Protein AF-A0AAE0ZCR2-F1 (afdb_monomer_lite)

Foldseek 3Di:
DDDDDPPCPDDDQQAQFDKDKPAFDPPQGLNLQRPPDQPQQQDPPNPRRSHHDHDPPDPMDMDGDGPDDDDDPDDDDHFHPDPDDDAPDQFKDKDFDDDPNHTDDIDMDTDDPVSND

InterPro domains:
  IPR008979 Galactose-binding-like domain superfamily [SSF49785] (6-84)

Organism: NCBI:txid231223

Secondary structure (DSSP, 8-state):
------------SSTT-EEEES---TT--GGGGGSS--SS---SSTTS--S--PPTT----EEEE-SS--------------SS---S-SSEEEEEEEETTEEEEEEEEEPPTTT--

Radius of gyration: 16.0 Å; chains: 1; bounding box: 35×39×50 Å

Structure (mmCIF, N/CA/C/O backbone):
data_AF-A0AAE0ZCR2-F1
#
_entry.id   AF-A0AAE0ZCR2-F1
#
loop_
_atom_site.group_PDB
_atom_site.id
_atom_site.type_symbol
_atom_site.label_atom_id
_atom_site.label_alt_id
_atom_site.label_comp_id
_atom_site.label_asym_id
_atom_site.label_entity_id
_atom_site.label_seq_id
_atom_site.pdbx_PDB_ins_code
_atom_site.Cartn_x
_atom_site.Cartn_y
_atom_site.Cartn_z
_atom_site.occupancy
_atom_site.B_iso_or_equiv
_atom_site.auth_seq_id
_atom_site.auth_comp_id
_atom_site.auth_asym_id
_atom_site.auth_atom_id
_atom_site.pdbx_PDB_model_num
ATOM 1 N N . MET A 1 1 ? -7.653 -30.738 29.089 1.00 36.81 1 MET A N 1
ATOM 2 C CA . MET A 1 1 ? -7.440 -29.386 28.534 1.00 36.81 1 MET A CA 1
ATOM 3 C C . MET A 1 1 ? -7.408 -29.513 27.020 1.00 36.81 1 MET A C 1
ATOM 5 O O . MET A 1 1 ? -6.462 -30.124 26.538 1.00 36.81 1 MET A O 1
ATOM 9 N N . PRO A 1 2 ? -8.428 -29.082 26.262 1.00 42.38 2 PRO A N 1
ATOM 10 C CA . PRO A 1 2 ? -8.331 -29.121 24.813 1.00 42.38 2 PRO A CA 1
ATOM 11 C C . PRO A 1 2 ? -7.510 -27.919 24.340 1.00 42.38 2 PRO A C 1
ATOM 13 O O . PRO A 1 2 ? -7.816 -26.770 24.649 1.00 42.38 2 PRO A O 1
ATOM 16 N N . THR A 1 3 ? -6.435 -28.212 23.621 1.00 46.06 3 THR A N 1
ATOM 17 C CA . THR A 1 3 ? -5.612 -27.256 22.888 1.00 46.06 3 THR A CA 1
ATOM 18 C C . THR A 1 3 ? -6.477 -26.631 21.794 1.00 46.06 3 THR A C 1
ATOM 20 O O . THR A 1 3 ? -6.848 -27.315 20.840 1.00 46.06 3 THR A O 1
ATOM 23 N N . SER A 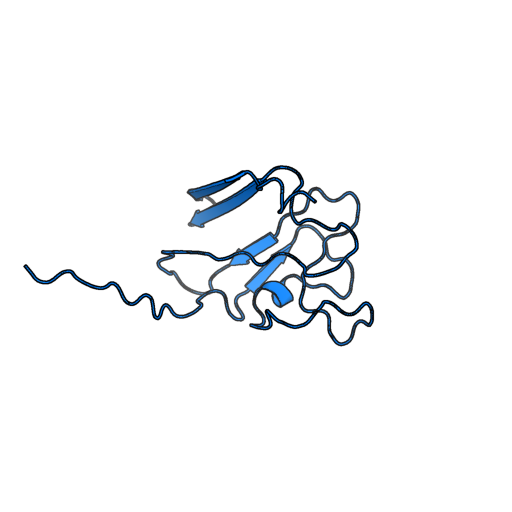1 4 ? -6.851 -25.357 21.932 1.00 46.94 4 SER A N 1
ATOM 24 C CA . SER A 1 4 ? -7.550 -24.633 20.865 1.00 46.94 4 SER A CA 1
ATOM 25 C C . SER A 1 4 ? -6.620 -24.476 19.666 1.00 46.94 4 SER A C 1
ATOM 27 O O . SER A 1 4 ? -5.704 -23.656 19.673 1.00 46.94 4 SER A O 1
ATOM 29 N N . TYR A 1 5 ? -6.864 -25.267 18.625 1.00 45.12 5 TYR A N 1
ATOM 30 C CA . TYR A 1 5 ? -6.314 -25.037 17.297 1.00 45.12 5 TYR A CA 1
ATOM 31 C C . TYR A 1 5 ? -7.006 -23.803 16.704 1.00 45.12 5 TYR A C 1
ATOM 33 O O . TYR A 1 5 ? -8.156 -23.871 16.273 1.00 45.12 5 TYR A O 1
ATOM 41 N N . TYR A 1 6 ? -6.321 -22.658 16.707 1.00 46.97 6 TYR A N 1
ATOM 42 C CA . TYR A 1 6 ? -6.761 -21.468 15.980 1.00 46.97 6 TYR A CA 1
ATOM 43 C C . TYR A 1 6 ? -6.627 -21.727 14.474 1.00 46.97 6 TYR A C 1
ATOM 45 O O . TYR A 1 6 ? -5.569 -21.528 13.878 1.00 46.97 6 TYR A O 1
ATOM 53 N N . PHE A 1 7 ? -7.705 -22.189 13.844 1.00 43.06 7 PHE A N 1
ATOM 54 C CA . PHE A 1 7 ? -7.800 -22.233 12.389 1.00 43.06 7 PHE A CA 1
ATOM 55 C C 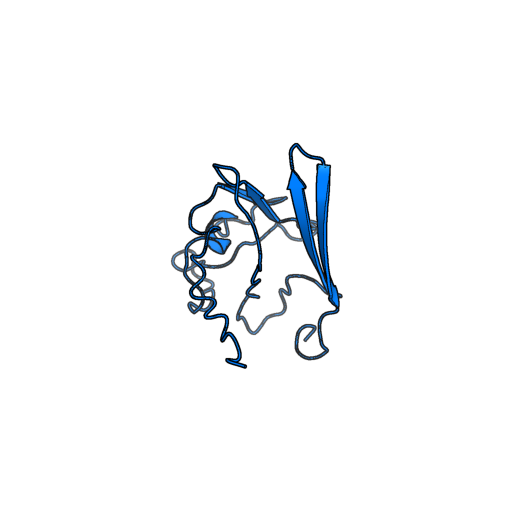. PHE A 1 7 ? -8.005 -20.806 11.862 1.00 43.06 7 PHE A C 1
ATOM 57 O O . PHE A 1 7 ? -9.130 -20.319 11.775 1.00 43.06 7 PHE A O 1
ATOM 64 N N . PHE A 1 8 ? -6.915 -20.127 11.496 1.00 53.16 8 PHE A N 1
ATOM 65 C CA . PHE A 1 8 ? -6.959 -18.868 10.746 1.00 53.16 8 PHE A CA 1
ATOM 66 C C . PHE A 1 8 ? -7.404 -19.136 9.299 1.00 53.16 8 PHE A C 1
ATOM 68 O O . PHE A 1 8 ? -6.621 -19.046 8.358 1.00 53.16 8 PHE A O 1
ATOM 75 N N . THR A 1 9 ? -8.688 -19.422 9.094 1.00 56.88 9 THR A N 1
ATOM 76 C CA . THR A 1 9 ? -9.343 -19.337 7.772 1.00 56.88 9 THR A CA 1
ATOM 77 C C . THR A 1 9 ? -9.657 -17.877 7.413 1.00 56.88 9 THR A C 1
ATOM 79 O O . THR A 1 9 ? -10.679 -17.566 6.807 1.00 56.88 9 THR A O 1
ATOM 82 N N . GLY A 1 10 ? -8.790 -16.954 7.845 1.00 64.06 10 GLY A N 1
ATOM 83 C CA . GLY A 1 10 ? -9.022 -15.517 7.793 1.00 64.06 10 GLY A CA 1
ATOM 84 C C . GLY A 1 10 ? -9.306 -15.048 6.370 1.00 64.06 10 GLY A C 1
ATOM 85 O O . GLY A 1 10 ? -8.534 -15.305 5.447 1.00 64.06 10 GLY A O 1
ATOM 86 N N . ARG A 1 11 ? -10.426 -14.343 6.199 1.00 83.00 11 ARG A N 1
ATOM 87 C CA . ARG A 1 11 ? -10.776 -13.661 4.952 1.00 83.00 11 ARG A CA 1
ATOM 88 C C . ARG A 1 11 ? -9.723 -12.594 4.650 1.00 83.00 11 ARG A C 1
ATOM 90 O O . ARG A 1 11 ? -9.408 -11.786 5.519 1.00 83.00 11 ARG A O 1
ATOM 97 N N . ASN A 1 12 ? -9.230 -12.536 3.412 1.00 88.12 12 ASN A N 1
ATOM 98 C CA . ASN A 1 12 ? -8.398 -11.417 2.972 1.00 88.12 12 ASN A CA 1
ATOM 99 C C . ASN A 1 12 ? -9.252 -10.139 2.888 1.00 88.12 12 ASN A C 1
ATOM 101 O O . ASN A 1 12 ? -10.045 -9.975 1.960 1.00 88.12 12 ASN A O 1
ATOM 105 N N . LEU A 1 13 ? -9.097 -9.250 3.871 1.00 90.44 13 LEU A N 1
ATOM 106 C CA . LEU A 1 13 ? -9.818 -7.977 3.953 1.00 90.44 13 LEU A CA 1
ATOM 107 C C . LEU A 1 13 ? -9.275 -6.915 2.989 1.00 90.44 13 LEU A C 1
ATOM 109 O O . LEU A 1 13 ? -9.987 -5.962 2.677 1.00 90.44 13 LEU A O 1
ATOM 113 N N . ALA A 1 14 ? -8.038 -7.079 2.514 1.00 91.00 14 ALA A N 1
ATOM 114 C CA . ALA A 1 14 ? -7.380 -6.130 1.624 1.00 91.00 14 ALA A CA 1
ATOM 115 C C . ALA A 1 14 ? -7.920 -6.199 0.188 1.00 91.00 14 ALA A C 1
ATOM 117 O O . ALA A 1 14 ? -7.823 -5.224 -0.551 1.00 91.00 14 ALA A O 1
ATOM 118 N N . LEU A 1 15 ? -8.499 -7.340 -0.205 1.00 91.88 15 LEU A N 1
ATOM 119 C CA . LEU A 1 15 ? -8.928 -7.619 -1.573 1.00 91.88 15 LEU A CA 1
ATOM 120 C C . LEU A 1 15 ? -9.863 -6.520 -2.108 1.00 91.88 15 LEU A C 1
ATOM 122 O O . LEU A 1 15 ? -10.933 -6.285 -1.545 1.00 91.88 15 LEU A O 1
ATOM 126 N N . LYS A 1 16 ? -9.471 -5.896 -3.228 1.00 92.00 16 LYS A N 1
ATOM 127 C CA . LYS A 1 16 ? -10.204 -4.819 -3.923 1.00 92.00 16 LYS A CA 1
ATOM 128 C C . LYS A 1 16 ? -10.469 -3.555 -3.090 1.00 92.00 16 LYS A C 1
ATOM 130 O O . LYS A 1 16 ? -11.337 -2.764 -3.456 1.00 92.00 16 LYS A O 1
ATOM 135 N N . GLN A 1 17 ? -9.749 -3.352 -1.988 1.00 94.19 17 GLN A N 1
ATOM 136 C CA . GLN A 1 17 ? -9.809 -2.091 -1.247 1.00 94.19 17 GLN A CA 1
ATOM 137 C C . GLN A 1 17 ? -9.174 -0.949 -2.043 1.00 94.19 17 GLN A C 1
ATOM 139 O O . GLN A 1 17 ? -8.484 -1.164 -3.042 1.00 94.19 17 GLN A O 1
ATOM 144 N N . HIS A 1 18 ? -9.411 0.280 -1.589 1.00 95.81 18 HIS A N 1
ATOM 145 C CA . HIS A 1 18 ? -8.789 1.447 -2.192 1.00 95.81 18 HIS A CA 1
ATOM 146 C C . HIS A 1 18 ? -7.306 1.513 -1.822 1.00 95.81 18 HIS A C 1
ATOM 148 O O . HIS A 1 18 ? -6.939 1.386 -0.652 1.00 95.81 18 HIS A O 1
ATOM 154 N N . THR A 1 19 ? -6.459 1.738 -2.821 1.00 96.44 19 THR A N 1
ATOM 155 C CA . THR A 1 19 ? -5.004 1.738 -2.673 1.00 96.44 19 THR A CA 1
ATOM 156 C C . THR A 1 19 ? -4.395 2.980 -3.292 1.00 96.44 19 THR A C 1
ATOM 158 O O . THR A 1 19 ? -4.849 3.468 -4.328 1.00 96.44 19 THR A O 1
ATOM 161 N N . ASN A 1 20 ? -3.301 3.451 -2.710 1.00 95.88 20 ASN A N 1
ATOM 162 C CA . ASN A 1 20 ? -2.505 4.539 -3.250 1.00 95.88 20 ASN A CA 1
ATOM 163 C C . ASN A 1 20 ? -1.013 4.230 -3.099 1.00 95.88 20 ASN A C 1
ATOM 165 O O . ASN A 1 20 ? -0.620 3.406 -2.274 1.00 95.88 20 ASN A O 1
ATOM 169 N N . GLN A 1 21 ? -0.188 4.879 -3.905 1.00 94.69 21 GLN A N 1
ATOM 170 C CA . GLN A 1 21 ? 1.264 4.781 -3.818 1.00 94.69 21 GLN A CA 1
ATOM 171 C C . GLN A 1 21 ? 1.898 6.132 -4.141 1.00 94.69 21 GLN A C 1
ATOM 173 O O . GLN A 1 21 ? 1.275 6.973 -4.787 1.00 94.69 21 GLN A O 1
ATOM 178 N N . SER A 1 22 ? 3.135 6.337 -3.699 1.00 94.50 22 SER A N 1
ATOM 179 C CA . SER A 1 22 ? 3.859 7.610 -3.832 1.00 94.50 22 SER A CA 1
ATOM 180 C C . SER A 1 22 ? 3.926 8.141 -5.266 1.00 94.50 22 SER A C 1
ATOM 182 O O . SER A 1 22 ? 3.759 9.337 -5.505 1.00 94.50 22 SER A O 1
ATOM 184 N N . SER A 1 23 ? 4.132 7.250 -6.232 1.00 94.12 23 SER A N 1
ATOM 185 C CA . SER A 1 23 ? 4.095 7.538 -7.663 1.00 94.12 23 SER A CA 1
ATOM 186 C C . SER A 1 23 ? 3.771 6.272 -8.445 1.00 94.12 23 SER A C 1
ATOM 188 O O . SER A 1 23 ? 4.035 5.174 -7.970 1.00 94.12 23 SER A O 1
ATOM 190 N N . THR A 1 24 ? 3.240 6.395 -9.661 1.00 92.12 24 THR A N 1
ATOM 191 C CA . THR A 1 24 ? 2.966 5.239 -10.532 1.00 92.12 24 THR A CA 1
ATOM 192 C C . THR A 1 24 ? 3.936 5.203 -11.704 1.00 92.12 24 THR A C 1
ATOM 194 O O . THR A 1 24 ? 4.063 6.185 -12.443 1.00 92.12 24 THR A O 1
ATOM 197 N N . PHE A 1 25 ? 4.622 4.072 -11.877 1.00 89.00 25 PHE A N 1
ATOM 198 C CA . PHE A 1 25 ? 5.265 3.710 -13.135 1.00 89.00 25 PHE A CA 1
ATOM 199 C C . PHE A 1 25 ? 4.272 2.864 -13.935 1.00 89.00 25 PHE A C 1
ATOM 201 O O . PHE A 1 25 ? 3.967 1.740 -13.554 1.00 89.00 25 PHE A O 1
ATOM 208 N N . GLU A 1 26 ? 3.703 3.427 -14.996 1.00 87.06 26 GLU A N 1
ATOM 209 C CA . GLU A 1 26 ? 2.642 2.774 -15.770 1.00 87.06 26 GLU A CA 1
ATOM 210 C C . GLU A 1 26 ? 3.143 1.501 -16.477 1.00 87.06 26 GLU A C 1
ATOM 212 O O . GLU A 1 26 ? 4.240 1.534 -17.044 1.00 87.06 26 GLU A O 1
ATOM 217 N N . PRO A 1 27 ? 2.367 0.394 -16.496 1.00 85.31 27 PRO A N 1
ATOM 218 C CA . PRO A 1 27 ? 0.994 0.230 -15.980 1.00 85.31 27 PRO A CA 1
ATOM 219 C C . PRO A 1 27 ? 0.878 -0.393 -14.567 1.00 85.31 27 PRO A C 1
ATOM 221 O O . PRO A 1 27 ? -0.131 -1.012 -14.236 1.00 85.31 27 PRO A O 1
ATOM 224 N N . TRP A 1 28 ? 1.905 -0.311 -13.717 1.00 87.31 28 TRP A N 1
ATOM 225 C CA . TRP A 1 28 ? 1.953 -1.016 -12.425 1.00 87.31 28 TRP A CA 1
ATOM 226 C C . TRP A 1 28 ? 1.265 -0.234 -11.290 1.00 87.31 28 TRP A C 1
ATOM 228 O O . TRP A 1 28 ? 1.910 0.301 -10.380 1.00 87.31 28 TRP A O 1
ATOM 238 N N . HIS A 1 29 ? -0.063 -0.172 -11.355 1.00 91.94 29 HIS A N 1
ATOM 239 C CA . HIS A 1 29 ? -0.906 0.536 -10.390 1.00 91.94 29 HIS A CA 1
ATOM 240 C C . HIS A 1 29 ? -0.914 -0.095 -8.992 1.00 91.94 29 HIS A C 1
ATOM 242 O O . HIS A 1 29 ? -0.762 -1.305 -8.833 1.00 91.94 29 HIS A O 1
ATOM 248 N N . SER A 1 30 ? -1.216 0.725 -7.979 1.00 94.25 30 SER A N 1
ATOM 249 C CA . SER A 1 30 ? -1.290 0.325 -6.563 1.00 94.25 30 SER A CA 1
ATOM 250 C C . SER A 1 30 ? -2.301 -0.789 -6.286 1.00 94.25 30 SER A C 1
ATOM 252 O O . SER A 1 30 ? -2.109 -1.572 -5.355 1.00 94.25 30 SER A O 1
ATOM 254 N N . SER A 1 31 ? -3.357 -0.876 -7.097 1.00 94.00 31 SER A N 1
ATOM 255 C CA . SER A 1 31 ? -4.449 -1.839 -6.945 1.00 94.00 31 SER A CA 1
ATOM 256 C C . SER A 1 31 ? -4.034 -3.277 -7.239 1.00 94.00 31 SER A C 1
ATOM 258 O O . SER A 1 31 ? -4.705 -4.203 -6.783 1.00 94.00 31 SER A O 1
ATOM 260 N N . HIS A 1 32 ? -2.921 -3.491 -7.944 1.00 90.94 32 HIS A N 1
ATOM 261 C CA . HIS A 1 32 ? -2.425 -4.833 -8.237 1.00 90.94 32 HIS A CA 1
ATOM 262 C C . HIS A 1 32 ? -2.026 -5.601 -6.966 1.00 90.94 32 HIS A C 1
ATOM 264 O O . HIS A 1 32 ? -2.275 -6.796 -6.882 1.00 90.94 32 HIS A O 1
ATOM 270 N N . ALA A 1 33 ? -1.554 -4.925 -5.909 1.00 90.12 33 ALA A N 1
ATOM 271 C CA . ALA A 1 33 ? -1.249 -5.574 -4.623 1.00 90.12 33 ALA A CA 1
ATOM 272 C C . ALA A 1 33 ? -2.484 -6.166 -3.909 1.00 90.12 33 ALA A C 1
ATOM 274 O O . ALA A 1 33 ? -2.344 -6.925 -2.948 1.00 90.12 33 ALA A O 1
ATOM 275 N N . VAL A 1 34 ? -3.697 -5.820 -4.352 1.00 92.62 34 VAL A N 1
ATOM 276 C CA . VAL A 1 34 ? -4.965 -6.281 -3.766 1.00 92.62 34 VAL A CA 1
ATOM 277 C C . VAL A 1 34 ? -5.910 -6.905 -4.790 1.00 92.62 34 VAL A C 1
ATOM 279 O O . VAL A 1 34 ? -7.115 -6.998 -4.540 1.00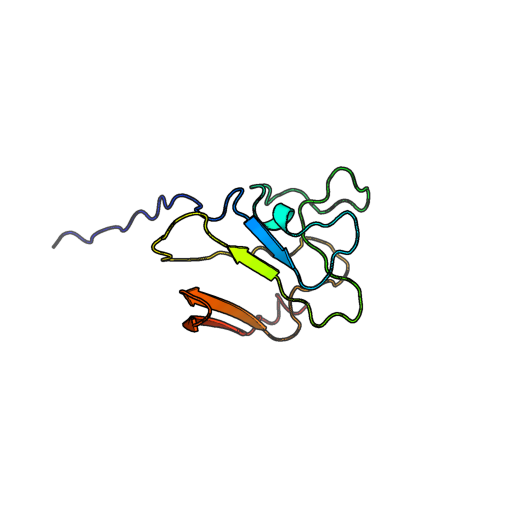 92.62 34 VAL A O 1
ATOM 282 N N . ASP A 1 35 ? -5.398 -7.343 -5.940 1.00 89.44 35 ASP A N 1
ATOM 283 C CA . ASP A 1 35 ? -6.214 -7.948 -6.997 1.00 89.44 35 ASP A CA 1
ATOM 284 C C . ASP A 1 35 ? -6.453 -9.461 -6.797 1.00 89.44 35 ASP A C 1
ATOM 286 O O . ASP A 1 35 ? -7.341 -10.041 -7.427 1.00 89.44 35 ASP A O 1
ATOM 290 N N . GLY A 1 36 ? -5.714 -10.079 -5.867 1.00 87.44 36 GLY A N 1
ATOM 291 C CA . GLY A 1 36 ? -5.811 -11.496 -5.512 1.00 87.44 36 GLY A CA 1
ATOM 292 C C . GLY A 1 36 ? -4.942 -12.433 -6.355 1.00 87.44 36 GLY A C 1
ATOM 293 O O . GLY A 1 36 ? -5.105 -13.648 -6.238 1.00 87.44 36 GLY A O 1
ATOM 294 N N . LYS A 1 37 ? -4.032 -11.913 -7.186 1.00 83.75 37 LYS A N 1
ATOM 295 C CA . LYS A 1 37 ? -3.153 -12.711 -8.052 1.00 83.75 37 LYS A CA 1
ATOM 296 C C . LYS A 1 37 ? -1.730 -12.743 -7.496 1.00 83.75 37 LYS A C 1
ATOM 298 O O . LYS A 1 37 ? -0.970 -11.798 -7.658 1.00 83.75 37 LYS A O 1
ATOM 303 N N . LEU A 1 38 ? -1.368 -13.850 -6.849 1.00 74.44 38 LEU A N 1
ATOM 304 C CA . LEU A 1 38 ? -0.057 -14.008 -6.201 1.00 74.44 38 LEU A CA 1
ATOM 305 C C . LEU A 1 38 ? 0.968 -14.773 -7.053 1.00 74.44 38 LEU A C 1
ATOM 307 O O . LEU A 1 38 ? 2.162 -14.523 -6.937 1.00 74.44 38 LEU A O 1
ATOM 311 N N . ASP A 1 39 ? 0.505 -15.666 -7.930 1.00 64.00 39 ASP A N 1
ATOM 312 C CA . ASP A 1 39 ? 1.359 -16.672 -8.585 1.00 64.00 39 ASP A CA 1
ATOM 313 C C . ASP A 1 39 ? 1.617 -16.394 -10.071 1.00 64.00 39 ASP A C 1
ATOM 315 O O . ASP A 1 39 ? 1.951 -17.297 -10.837 1.00 64.00 39 ASP A O 1
ATOM 319 N N . ILE A 1 40 ? 1.423 -15.152 -10.512 1.00 63.03 40 ILE A N 1
ATOM 320 C CA . ILE A 1 40 ? 1.688 -14.768 -11.898 1.00 63.03 40 ILE A CA 1
ATOM 321 C C . ILE A 1 40 ? 3.016 -14.012 -11.903 1.00 63.03 40 ILE A C 1
ATOM 323 O O . ILE A 1 40 ? 3.061 -12.908 -11.352 1.00 63.03 40 ILE A O 1
ATOM 327 N N . PRO A 1 41 ? 4.089 -14.587 -12.489 1.00 60.59 41 PRO A N 1
ATOM 328 C CA . PRO A 1 41 ? 5.334 -13.869 -12.702 1.00 60.59 41 PRO A CA 1
ATOM 329 C C . PRO A 1 41 ? 5.022 -12.587 -13.458 1.00 60.59 41 PRO A C 1
ATOM 331 O O . PRO A 1 41 ? 4.311 -12.615 -14.464 1.00 60.59 41 PRO A O 1
ATOM 334 N N . ASP A 1 42 ? 5.532 -11.468 -12.958 1.00 59.34 42 ASP A N 1
ATOM 335 C CA . ASP A 1 42 ? 5.304 -10.175 -13.582 1.00 59.34 42 ASP A CA 1
ATOM 336 C C . ASP A 1 42 ? 5.965 -10.174 -14.967 1.00 59.34 42 ASP A C 1
ATOM 338 O O . ASP A 1 42 ? 7.184 -10.039 -15.102 1.00 59.34 42 ASP A O 1
ATOM 342 N N . HIS A 1 43 ? 5.168 -10.409 -16.008 1.00 53.44 43 HIS A N 1
ATOM 343 C CA . HIS A 1 43 ? 5.659 -10.402 -17.375 1.00 53.44 43 HIS A CA 1
ATOM 344 C C . HIS A 1 43 ? 5.874 -8.954 -17.817 1.00 53.44 43 HIS A C 1
ATOM 346 O O . HIS A 1 43 ? 5.014 -8.095 -17.651 1.00 53.44 43 HIS A O 1
ATOM 352 N N . ILE A 1 44 ? 7.021 -8.701 -18.453 1.00 51.75 44 ILE A N 1
ATOM 353 C CA . ILE A 1 44 ? 7.417 -7.392 -19.004 1.00 51.75 44 ILE A CA 1
ATOM 354 C C . ILE A 1 44 ? 6.362 -6.832 -19.985 1.00 51.75 44 ILE A C 1
ATOM 356 O O . ILE A 1 44 ? 6.299 -5.626 -20.216 1.00 51.75 44 ILE A O 1
ATOM 360 N N . SER A 1 45 ? 5.495 -7.684 -20.542 1.00 51.59 45 SER A N 1
ATOM 361 C CA . SER A 1 45 ? 4.318 -7.254 -21.292 1.00 51.59 45 SER A CA 1
ATOM 362 C C . SER A 1 45 ? 3.207 -6.783 -20.347 1.00 51.59 45 SER A C 1
ATOM 364 O O . SER A 1 45 ? 2.625 -7.582 -19.615 1.00 51.59 45 SER A O 1
ATOM 366 N N . SER A 1 46 ? 2.859 -5.502 -20.457 1.00 52.62 46 SER A N 1
ATOM 367 C CA . SER A 1 46 ? 1.796 -4.744 -19.770 1.00 52.62 46 SER A CA 1
ATOM 368 C C . SER A 1 46 ? 0.443 -5.434 -19.512 1.00 52.62 46 SER A C 1
ATOM 370 O O . SER A 1 46 ? -0.356 -4.922 -18.736 1.00 52.62 46 SER A O 1
ATOM 372 N N . GLN A 1 47 ? 0.153 -6.571 -20.142 1.00 51.22 47 GLN A N 1
ATOM 373 C CA . GLN A 1 47 ? -1.120 -7.292 -20.047 1.00 51.22 47 GLN A CA 1
ATOM 374 C C . GLN A 1 47 ? -1.203 -8.272 -18.865 1.00 51.22 47 GLN A C 1
ATOM 376 O O . GLN A 1 47 ? -2.285 -8.785 -18.588 1.00 51.22 47 GLN A O 1
ATOM 381 N N . ALA A 1 48 ? -0.099 -8.515 -18.152 1.00 61.19 48 ALA A N 1
ATOM 382 C CA . ALA A 1 48 ? -0.059 -9.426 -17.003 1.00 61.19 48 ALA A CA 1
ATOM 383 C C . ALA A 1 48 ? 0.612 -8.817 -15.759 1.00 61.19 48 ALA A C 1
ATOM 385 O O . ALA A 1 48 ? 1.073 -9.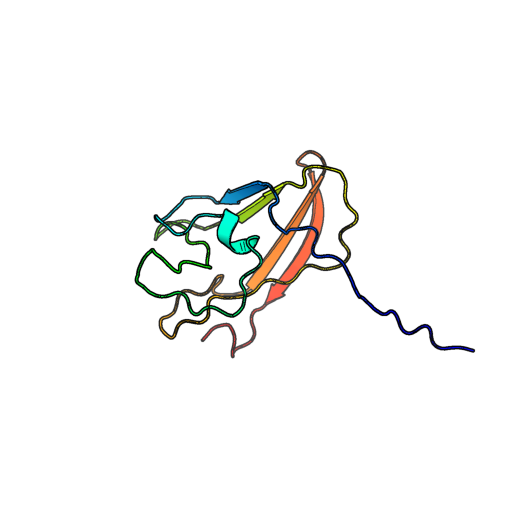559 -14.895 1.00 61.19 48 ALA A O 1
ATOM 386 N N . ALA A 1 49 ? 0.656 -7.483 -15.655 1.00 67.19 49 ALA A N 1
ATOM 387 C CA . ALA A 1 49 ? 1.218 -6.825 -14.482 1.00 67.19 49 ALA A CA 1
ATOM 388 C C . ALA A 1 49 ? 0.379 -7.138 -13.231 1.00 67.19 49 ALA A C 1
ATOM 390 O O . ALA A 1 49 ? -0.771 -6.717 -13.125 1.00 67.19 49 ALA A O 1
ATOM 391 N N . THR A 1 50 ? 0.952 -7.895 -12.297 1.00 79.56 50 THR A N 1
ATOM 392 C CA . THR A 1 50 ? 0.342 -8.267 -11.001 1.00 79.56 50 THR A CA 1
ATOM 393 C C . THR A 1 50 ? 1.025 -7.592 -9.817 1.00 79.56 50 THR A C 1
ATOM 395 O O . THR A 1 50 ? 0.536 -7.642 -8.693 1.00 79.56 50 THR A O 1
ATOM 398 N N . CYS A 1 51 ? 2.148 -6.915 -10.058 1.00 85.81 51 CYS A N 1
ATOM 399 C CA . CYS A 1 51 ? 2.863 -6.144 -9.051 1.00 85.81 51 CYS A CA 1
ATOM 400 C C . CYS A 1 51 ? 2.536 -4.645 -9.139 1.00 85.81 51 CYS A C 1
ATOM 402 O O . CYS A 1 51 ? 2.084 -4.129 -10.165 1.00 85.81 51 CYS A O 1
ATOM 404 N N . THR A 1 52 ? 2.819 -3.933 -8.052 1.00 88.06 52 THR A N 1
ATOM 405 C CA . THR A 1 52 ? 2.833 -2.465 -7.987 1.00 88.06 52 THR A CA 1
ATOM 406 C C . THR A 1 52 ? 4.238 -1.951 -8.291 1.00 88.06 52 THR A C 1
ATOM 408 O O . THR A 1 52 ? 5.211 -2.613 -7.923 1.00 88.06 52 THR A O 1
ATOM 411 N N . ARG A 1 53 ? 4.383 -0.762 -8.888 1.00 87.50 53 ARG A N 1
ATOM 412 C CA . ARG A 1 53 ? 5.706 -0.152 -9.097 1.00 87.50 53 ARG A CA 1
ATOM 413 C C . ARG A 1 53 ? 5.656 1.367 -9.029 1.00 87.50 53 ARG A C 1
ATOM 415 O O . ARG A 1 53 ? 4.891 2.014 -9.746 1.00 87.50 53 ARG A O 1
ATOM 422 N N . THR A 1 54 ? 6.527 1.922 -8.198 1.00 89.44 54 THR A N 1
ATOM 423 C CA . THR A 1 54 ? 6.804 3.357 -8.127 1.00 89.44 54 THR A CA 1
ATOM 424 C C . THR A 1 54 ? 7.879 3.754 -9.137 1.00 89.44 54 THR A C 1
ATOM 426 O O . THR A 1 54 ? 8.578 2.908 -9.706 1.00 89.44 54 THR A O 1
ATOM 429 N N . LYS A 1 55 ? 7.986 5.050 -9.433 1.00 89.69 55 LYS A N 1
ATOM 430 C CA . LYS A 1 55 ? 9.019 5.561 -10.341 1.00 89.69 55 LYS A CA 1
ATOM 431 C C . LYS A 1 55 ? 10.409 5.392 -9.726 1.00 89.69 55 LYS A C 1
ATOM 433 O O . LYS A 1 55 ? 10.576 5.403 -8.511 1.00 89.69 55 LYS A O 1
ATOM 438 N N . GLU A 1 56 ? 11.414 5.253 -10.582 1.00 85.62 56 GLU A N 1
ATOM 439 C CA . GLU A 1 56 ? 12.807 5.195 -10.140 1.00 85.62 56 GLU A CA 1
ATOM 440 C C . GLU A 1 56 ? 13.209 6.490 -9.416 1.00 85.62 56 GLU A C 1
ATOM 442 O O . GLU A 1 56 ? 12.819 7.585 -9.824 1.00 85.62 56 GLU A O 1
ATOM 447 N N . GLY A 1 57 ? 13.967 6.359 -8.324 1.00 81.50 57 GLY A N 1
ATOM 448 C CA . GLY A 1 57 ? 14.378 7.482 -7.475 1.00 81.50 57 GLY A CA 1
ATOM 449 C C . GLY A 1 57 ? 13.327 7.946 -6.459 1.00 81.50 57 GLY A C 1
ATOM 450 O O . GLY A 1 57 ? 13.627 8.819 -5.648 1.00 81.50 57 GLY A O 1
ATOM 451 N N . ASP A 1 58 ? 12.126 7.363 -6.464 1.00 82.94 58 ASP A N 1
ATOM 452 C CA . ASP A 1 58 ? 11.118 7.577 -5.426 1.00 82.94 58 ASP A CA 1
ATOM 453 C C . ASP A 1 58 ? 11.474 6.775 -4.163 1.00 82.94 58 ASP A C 1
ATOM 455 O O . ASP A 1 58 ? 11.885 5.616 -4.254 1.00 82.94 58 ASP A O 1
ATOM 459 N N . THR A 1 59 ? 11.300 7.366 -2.977 1.00 81.75 59 THR A N 1
ATOM 460 C CA . THR A 1 59 ? 11.475 6.646 -1.705 1.00 81.75 59 THR A CA 1
ATOM 461 C C . THR A 1 59 ? 10.426 5.557 -1.512 1.00 81.75 59 THR A C 1
ATOM 463 O O . THR A 1 59 ? 10.659 4.653 -0.717 1.00 81.75 59 THR A O 1
ATOM 466 N N . GLY A 1 60 ? 9.328 5.613 -2.273 1.00 86.38 60 GLY A N 1
ATOM 467 C CA . GLY A 1 60 ? 8.400 4.509 -2.462 1.00 86.38 60 GLY A CA 1
ATOM 468 C C . GLY A 1 60 ? 7.583 4.206 -1.213 1.00 86.38 60 GLY A C 1
ATOM 469 O O . GLY A 1 60 ? 8.044 3.540 -0.293 1.00 86.38 60 GLY A O 1
ATOM 470 N N . TRP A 1 61 ? 6.323 4.630 -1.197 1.00 89.69 61 TRP A N 1
ATOM 471 C CA . TRP A 1 61 ? 5.357 4.133 -0.217 1.00 89.69 61 TRP A CA 1
ATOM 472 C C . TRP A 1 61 ? 4.133 3.574 -0.925 1.00 89.69 61 TRP A C 1
ATOM 474 O O . TRP A 1 61 ? 3.766 4.013 -2.016 1.00 89.69 61 TRP A O 1
ATOM 484 N N . TRP A 1 62 ? 3.489 2.611 -0.276 1.00 92.38 62 TRP A N 1
ATOM 485 C CA . TRP A 1 62 ? 2.208 2.059 -0.686 1.00 92.38 62 TRP A CA 1
ATOM 486 C C . TRP A 1 62 ? 1.269 2.062 0.517 1.00 92.38 62 TRP A C 1
ATOM 488 O O . TRP A 1 62 ? 1.693 1.812 1.646 1.00 92.38 62 TRP A O 1
ATOM 498 N N . GLY A 1 63 ? -0.000 2.375 0.283 1.00 93.94 63 GLY A N 1
ATOM 499 C CA . GLY A 1 63 ? -1.013 2.470 1.323 1.00 93.94 63 GLY A CA 1
ATOM 500 C C . GLY A 1 63 ? -2.358 1.926 0.867 1.00 93.94 63 GLY A C 1
ATOM 501 O O . GLY A 1 63 ? -2.738 2.043 -0.297 1.00 93.94 63 GLY A O 1
ATOM 502 N N . LEU A 1 64 ? -3.099 1.374 1.824 1.00 94.44 64 LEU A N 1
ATOM 503 C CA . LEU A 1 64 ? -4.454 0.868 1.655 1.00 94.44 64 LEU A CA 1
ATOM 504 C C . LEU A 1 64 ? -5.387 1.584 2.619 1.00 94.44 64 LEU A C 1
ATOM 506 O O . LEU A 1 64 ? -5.050 1.793 3.782 1.00 94.44 64 LEU A O 1
ATOM 510 N N . THR A 1 65 ? -6.576 1.935 2.143 1.00 93.81 65 THR A N 1
ATOM 511 C CA . THR A 1 65 ? -7.660 2.456 2.976 1.00 93.81 65 THR A CA 1
ATOM 512 C C . THR A 1 65 ? -8.822 1.478 2.948 1.00 93.81 65 THR A C 1
ATOM 514 O O . THR A 1 65 ? -9.369 1.182 1.885 1.00 93.81 65 THR A O 1
ATOM 517 N N . PHE A 1 66 ? -9.200 0.977 4.124 1.00 91.31 66 PHE A N 1
ATOM 518 C CA . PHE A 1 66 ? -10.389 0.149 4.265 1.00 91.31 66 PHE A CA 1
ATOM 519 C C . PHE A 1 66 ? -11.645 1.017 4.163 1.00 91.31 66 PHE A C 1
ATOM 521 O O . PHE A 1 66 ? -11.734 2.072 4.788 1.00 91.31 66 PHE A O 1
ATOM 528 N N . SER A 1 67 ? -12.641 0.557 3.406 1.00 89.44 67 SER A N 1
ATOM 529 C CA . SER A 1 67 ? -13.929 1.252 3.254 1.00 89.44 67 SER A CA 1
ATOM 530 C C . SER A 1 67 ? -14.771 1.295 4.535 1.00 89.44 67 SER A C 1
ATOM 532 O O . SER A 1 67 ? -15.741 2.043 4.617 1.00 89.44 67 SER A O 1
ATOM 534 N N . GLN A 1 68 ? -14.438 0.455 5.512 1.00 87.44 68 GLN A N 1
ATOM 535 C CA . GLN A 1 68 ? -15.109 0.337 6.801 1.00 87.44 68 GLN A CA 1
ATOM 536 C C . GLN A 1 68 ? -14.076 -0.016 7.881 1.00 87.44 68 GLN A C 1
ATOM 538 O O . GLN A 1 68 ? -13.033 -0.581 7.541 1.00 87.44 68 GLN A O 1
ATOM 543 N N . PRO A 1 69 ? -14.349 0.269 9.166 1.00 86.06 69 PRO A N 1
ATOM 544 C CA . PRO A 1 69 ? -13.503 -0.193 10.261 1.00 86.06 69 PRO A CA 1
ATOM 545 C C . PRO A 1 69 ? -13.339 -1.717 10.229 1.00 86.06 69 PRO A C 1
ATOM 547 O O . PRO A 1 69 ? -14.309 -2.446 10.002 1.00 86.06 69 PRO A O 1
ATOM 550 N N . VAL A 1 70 ? -12.111 -2.193 10.435 1.00 85.38 70 VAL A N 1
ATOM 551 C CA . VAL A 1 70 ? -11.774 -3.620 10.452 1.00 85.38 70 VAL A CA 1
ATOM 552 C C . VAL A 1 70 ? -10.753 -3.924 11.539 1.00 85.38 70 VAL A C 1
ATOM 554 O O . VAL A 1 70 ? -9.857 -3.121 11.789 1.00 85.38 70 VAL A O 1
ATOM 557 N N . ASP A 1 71 ? -10.851 -5.121 12.110 1.00 84.19 71 ASP A N 1
ATOM 558 C CA . ASP A 1 71 ? -9.830 -5.664 12.999 1.00 84.19 71 ASP A CA 1
ATOM 559 C C . ASP A 1 71 ? -8.777 -6.410 12.170 1.00 84.19 71 ASP A C 1
ATOM 561 O O . ASP A 1 71 ? -9.069 -7.406 11.495 1.00 84.19 71 ASP A O 1
ATOM 565 N N . VAL A 1 72 ? -7.541 -5.910 12.191 1.00 81.25 72 VAL A N 1
ATOM 566 C CA . VAL A 1 72 ? -6.411 -6.496 11.460 1.00 81.25 72 VAL A CA 1
ATOM 567 C C . VAL A 1 72 ? -5.575 -7.330 12.422 1.00 81.25 72 VAL A C 1
ATOM 569 O O . VAL A 1 72 ? -4.919 -6.796 13.303 1.00 81.25 72 VAL A O 1
ATOM 572 N N . TYR A 1 73 ? -5.560 -8.647 12.224 1.00 82.56 73 TYR A N 1
ATOM 573 C CA . TYR A 1 73 ? -4.772 -9.568 13.059 1.00 82.56 73 TYR A CA 1
ATOM 574 C C . TYR A 1 73 ? -3.437 -9.978 12.429 1.00 82.56 73 TYR A C 1
ATOM 576 O O . TYR A 1 73 ? -2.530 -10.440 13.114 1.00 82.56 73 TYR A O 1
ATOM 584 N N . MET A 1 74 ? -3.337 -9.892 11.103 1.00 80.81 74 MET A N 1
ATOM 585 C CA . MET A 1 74 ? -2.175 -10.326 10.334 1.00 80.81 74 MET A CA 1
ATOM 586 C C . MET A 1 74 ? -2.206 -9.650 8.966 1.00 80.81 74 MET A C 1
ATOM 588 O O . MET A 1 74 ? -3.265 -9.524 8.351 1.00 80.81 74 MET A O 1
ATOM 592 N N . PHE A 1 75 ? -1.032 -9.311 8.448 1.00 83.19 75 PHE A N 1
ATOM 593 C CA . PHE A 1 75 ? -0.834 -8.965 7.047 1.00 83.19 75 PHE A CA 1
ATOM 594 C C . PHE A 1 75 ? 0.240 -9.870 6.436 1.00 83.19 75 PHE A C 1
ATOM 596 O O . PHE A 1 75 ? 1.095 -10.416 7.135 1.00 83.19 75 PHE A O 1
ATOM 603 N N . ARG A 1 76 ? 0.178 -10.056 5.117 1.00 83.00 76 ARG A N 1
ATOM 604 C CA . ARG A 1 76 ? 1.188 -10.779 4.338 1.00 83.00 76 ARG A CA 1
ATOM 605 C C . ARG A 1 76 ? 1.595 -9.910 3.163 1.00 83.00 76 ARG A C 1
ATOM 607 O O . ARG A 1 76 ? 0.730 -9.414 2.449 1.00 83.00 76 ARG A O 1
ATOM 614 N N . ILE A 1 77 ? 2.898 -9.736 2.990 1.00 82.00 77 ILE A N 1
ATOM 615 C CA . ILE A 1 77 ? 3.490 -8.985 1.885 1.00 82.00 77 ILE A CA 1
ATOM 616 C C . ILE A 1 77 ? 4.170 -10.000 0.976 1.00 82.00 77 ILE A C 1
ATOM 618 O O . ILE A 1 77 ? 4.960 -10.817 1.452 1.00 82.00 77 ILE A O 1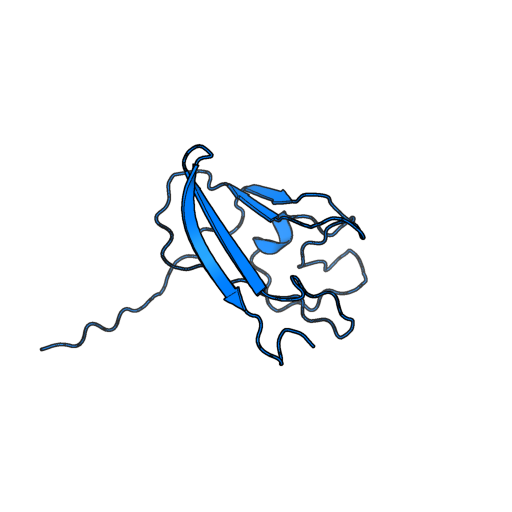
ATOM 622 N N . TYR A 1 78 ? 3.848 -9.948 -0.311 1.00 80.19 78 TYR A N 1
ATOM 623 C CA . TYR A 1 78 ? 4.442 -10.795 -1.337 1.00 80.19 78 TYR A CA 1
ATOM 624 C C . TYR A 1 78 ? 5.392 -9.941 -2.170 1.00 80.19 78 TYR A C 1
ATOM 626 O O . TYR A 1 78 ? 4.983 -8.912 -2.707 1.00 80.19 78 TYR A O 1
ATOM 634 N N . ASN A 1 79 ? 6.663 -10.339 -2.229 1.00 77.31 79 ASN A N 1
ATOM 635 C CA . ASN A 1 79 ? 7.651 -9.656 -3.059 1.00 77.31 79 ASN A CA 1
ATOM 636 C C . ASN A 1 79 ? 7.518 -10.111 -4.521 1.00 77.31 79 ASN A C 1
ATOM 638 O O . ASN A 1 79 ? 7.018 -11.206 -4.795 1.00 77.31 79 ASN A O 1
ATOM 642 N N . ARG A 1 80 ? 7.980 -9.278 -5.456 1.00 76.12 80 ARG A N 1
ATOM 643 C CA . ARG A 1 80 ? 7.978 -9.597 -6.888 1.00 76.12 80 ARG A CA 1
ATOM 644 C C . ARG A 1 80 ? 8.850 -10.825 -7.162 1.00 76.12 80 ARG A C 1
ATOM 646 O O . ARG A 1 80 ? 9.970 -10.920 -6.674 1.00 76.12 80 ARG A O 1
ATOM 653 N N . ILE A 1 81 ? 8.345 -11.744 -7.982 1.00 69.31 81 ILE A N 1
ATOM 654 C CA . ILE A 1 81 ? 9.079 -12.935 -8.424 1.00 69.31 81 ILE A CA 1
ATOM 655 C C . ILE A 1 81 ? 9.692 -12.625 -9.797 1.00 69.31 81 ILE A C 1
ATOM 657 O O . ILE A 1 81 ? 9.138 -12.990 -10.833 1.00 69.31 81 ILE A O 1
ATOM 661 N N . ASN A 1 82 ? 10.801 -11.885 -9.834 1.00 62.94 82 ASN A N 1
ATOM 662 C CA . ASN A 1 82 ? 11.597 -11.696 -11.049 1.00 62.94 82 ASN A CA 1
ATOM 663 C C . ASN A 1 82 ? 13.101 -11.814 -10.744 1.00 62.94 82 ASN A C 1
ATOM 665 O O . ASN A 1 82 ? 13.547 -11.532 -9.640 1.00 62.94 82 ASN A O 1
ATOM 669 N N . SER A 1 83 ? 13.891 -12.244 -11.732 1.00 52.47 83 SER A N 1
ATOM 670 C CA . SER A 1 83 ? 15.340 -12.485 -11.596 1.00 52.47 83 SER A CA 1
ATOM 671 C C . SER A 1 83 ? 16.198 -11.215 -11.572 1.00 52.47 83 SER A C 1
ATOM 673 O O . SER A 1 83 ? 17.414 -11.300 -11.426 1.00 52.47 83 SER A O 1
ATOM 675 N N . GLU A 1 84 ? 15.592 -10.040 -11.750 1.00 50.97 84 GLU A N 1
ATOM 676 C CA . GLU A 1 84 ? 16.293 -8.761 -11.848 1.00 50.97 84 GLU A CA 1
ATOM 677 C C . GLU A 1 84 ? 15.793 -7.805 -10.760 1.00 50.97 84 GLU A C 1
ATOM 679 O O . GLU A 1 84 ? 14.867 -7.018 -10.967 1.00 50.97 84 GLU A O 1
ATOM 684 N N . ARG A 1 85 ? 16.408 -7.948 -9.579 1.00 54.09 85 ARG A N 1
ATOM 685 C CA . ARG A 1 85 ? 16.681 -6.923 -8.552 1.00 54.09 85 ARG A CA 1
ATOM 686 C C . ARG A 1 85 ? 15.765 -5.695 -8.550 1.00 54.09 85 ARG A C 1
ATOM 688 O O . ARG A 1 85 ? 16.206 -4.572 -8.801 1.00 54.09 85 ARG A O 1
ATOM 695 N N . MET A 1 86 ? 14.505 -5.887 -8.190 1.00 54.53 86 MET A N 1
ATOM 696 C CA . MET A 1 86 ? 13.646 -4.796 -7.730 1.00 54.53 86 MET A CA 1
ATOM 697 C C . MET A 1 86 ? 13.003 -5.210 -6.415 1.00 54.53 86 MET A C 1
ATOM 699 O O . MET A 1 86 ? 11.822 -5.543 -6.360 1.00 54.53 86 MET A O 1
ATOM 703 N N . ASP A 1 87 ? 13.820 -5.218 -5.364 1.00 57.97 87 ASP A N 1
ATOM 704 C CA . ASP A 1 87 ? 13.348 -5.509 -4.020 1.00 57.97 87 ASP A CA 1
ATOM 705 C C . ASP A 1 87 ? 12.531 -4.348 -3.464 1.00 57.97 87 ASP A C 1
ATOM 707 O O . ASP A 1 87 ? 12.877 -3.173 -3.605 1.00 57.97 87 ASP A O 1
ATOM 711 N N . SER A 1 88 ? 11.444 -4.712 -2.790 1.00 58.09 88 SER A N 1
ATOM 712 C CA . SER A 1 88 ? 10.524 -3.814 -2.086 1.00 58.09 88 SER A CA 1
ATOM 713 C C . SER A 1 88 ? 11.181 -3.044 -0.929 1.00 58.09 88 SER A C 1
ATOM 715 O O . SER A 1 88 ? 10.600 -2.085 -0.428 1.00 58.09 88 SER A O 1
ATOM 717 N N . SER A 1 89 ? 12.392 -3.432 -0.516 1.00 65.88 89 SER A N 1
ATOM 718 C CA . SER A 1 89 ? 13.264 -2.693 0.400 1.00 65.88 89 SER A CA 1
ATOM 719 C C . SER A 1 89 ? 14.666 -3.309 0.405 1.00 65.88 89 SER A C 1
ATOM 721 O O . SER A 1 89 ? 14.808 -4.503 0.174 1.00 65.88 89 SER A O 1
ATOM 723 N N . LYS A 1 90 ? 15.708 -2.522 0.700 1.00 67.31 90 LYS A N 1
ATOM 724 C CA . LYS A 1 90 ? 17.089 -3.033 0.820 1.00 67.31 90 LYS A CA 1
ATOM 725 C C . LYS A 1 90 ? 17.370 -3.684 2.176 1.00 67.31 90 LYS A C 1
ATOM 727 O O . LYS A 1 90 ? 18.161 -4.618 2.261 1.00 67.31 90 LYS A O 1
ATOM 732 N N . ASP A 1 91 ? 16.716 -3.192 3.228 1.00 66.94 91 ASP A N 1
ATOM 733 C CA . ASP A 1 91 ? 17.111 -3.487 4.611 1.00 66.94 91 ASP A CA 1
ATOM 734 C C . ASP A 1 91 ? 15.999 -4.154 5.430 1.00 66.94 91 ASP A C 1
ATOM 736 O O . ASP A 1 91 ? 16.265 -4.997 6.292 1.00 66.94 91 ASP A O 1
ATOM 740 N N . GLY A 1 92 ? 14.739 -3.810 5.169 1.00 72.31 92 GLY A N 1
ATOM 741 C CA . GLY A 1 92 ? 13.630 -4.260 6.004 1.00 72.31 92 GLY A CA 1
ATOM 742 C C . GLY A 1 92 ? 12.260 -3.862 5.481 1.00 72.31 92 GLY A C 1
ATOM 743 O O . GLY A 1 92 ? 12.107 -2.858 4.789 1.00 72.31 92 GLY A O 1
ATOM 744 N N . LEU A 1 93 ? 11.251 -4.642 5.850 1.00 75.69 93 LEU A N 1
ATOM 745 C CA . LEU A 1 93 ? 9.852 -4.341 5.571 1.00 75.69 93 LEU A CA 1
ATOM 746 C C . LEU A 1 93 ? 9.198 -3.797 6.833 1.00 75.69 93 LEU A C 1
ATOM 748 O O . LEU A 1 93 ? 9.427 -4.308 7.931 1.00 75.69 93 LEU A O 1
ATOM 752 N N . GLY A 1 94 ? 8.369 -2.774 6.663 1.00 78.75 94 GLY A N 1
ATOM 753 C CA . GLY A 1 94 ? 7.592 -2.170 7.733 1.00 78.75 94 GLY A CA 1
ATOM 754 C C . GLY A 1 94 ? 6.180 -1.857 7.265 1.00 78.75 94 GLY A C 1
ATOM 755 O O . GLY A 1 94 ? 5.965 -1.513 6.106 1.00 78.75 94 GLY A O 1
ATOM 756 N N . ALA A 1 95 ? 5.226 -1.972 8.177 1.00 84.06 95 ALA A N 1
ATOM 757 C CA . ALA A 1 95 ? 3.858 -1.525 8.004 1.00 84.06 95 ALA A CA 1
ATOM 758 C C . ALA A 1 95 ? 3.448 -0.707 9.228 1.00 84.06 95 ALA A C 1
ATOM 760 O O . ALA A 1 95 ? 3.837 -1.011 10.359 1.00 84.06 95 ALA A O 1
ATOM 761 N N . VAL A 1 96 ? 2.649 0.327 8.989 1.00 86.75 96 VAL A N 1
ATOM 762 C CA . VAL A 1 96 ? 2.018 1.130 10.032 1.00 86.75 96 VAL A CA 1
ATOM 763 C C . VAL A 1 96 ? 0.517 1.132 9.787 1.00 86.75 96 VAL A C 1
ATOM 765 O O . VAL A 1 96 ? 0.063 1.391 8.672 1.00 86.75 96 VAL A O 1
ATOM 768 N N . LEU A 1 97 ? -0.251 0.825 10.827 1.00 85.81 97 LEU A N 1
ATOM 769 C CA . LEU A 1 97 ? -1.696 0.963 10.822 1.00 85.81 97 LEU A CA 1
ATOM 770 C C . LEU A 1 97 ? -2.050 2.353 11.343 1.00 85.81 97 LEU A C 1
ATOM 772 O O . LEU A 1 97 ? -1.644 2.749 12.440 1.00 85.81 97 LEU A O 1
ATOM 776 N N . LEU A 1 98 ? -2.807 3.089 10.535 1.00 86.88 98 LEU A N 1
ATOM 777 C CA . LEU A 1 98 ? -3.294 4.417 10.871 1.00 86.88 98 LEU A CA 1
ATOM 778 C C . LEU A 1 98 ? -4.799 4.359 11.141 1.00 86.88 98 LEU A C 1
ATOM 780 O O . LEU A 1 98 ? -5.549 3.802 10.342 1.00 86.88 98 LEU A O 1
ATOM 784 N N . GLN A 1 99 ? -5.243 5.007 12.213 1.00 86.25 99 GLN A N 1
ATOM 785 C CA . GLN A 1 99 ? -6.650 5.304 12.464 1.00 86.25 99 GLN A CA 1
ATOM 786 C C . GLN A 1 99 ? -6.806 6.819 12.558 1.00 86.25 99 GLN A C 1
ATOM 788 O O . GLN A 1 99 ? -6.113 7.469 13.336 1.00 86.25 99 GLN A O 1
ATOM 793 N N . GLU A 1 100 ? -7.672 7.396 11.720 1.00 86.62 100 GLU A N 1
ATOM 794 C CA . GLU A 1 100 ? -7.879 8.855 11.648 1.00 86.62 100 GLU A CA 1
ATOM 795 C C . GLU A 1 100 ? -6.564 9.641 11.439 1.00 86.62 100 GLU A C 1
ATOM 797 O O . GLU A 1 100 ? -6.339 10.702 12.019 1.00 86.62 100 GLU A O 1
ATOM 802 N N . GLY A 1 101 ? -5.651 9.084 10.635 1.00 85.38 101 GLY A N 1
ATOM 803 C CA . GLY A 1 101 ? -4.335 9.672 10.360 1.00 85.38 101 GLY A CA 1
ATOM 804 C C . GLY A 1 101 ? -3.311 9.529 11.493 1.00 85.38 101 GLY A C 1
ATOM 805 O O . GLY A 1 101 ? -2.188 10.007 11.349 1.00 85.38 101 GLY A O 1
ATOM 806 N N . LYS A 1 102 ? -3.657 8.865 12.601 1.00 88.69 102 LYS A N 1
ATOM 807 C CA . LYS A 1 102 ? -2.755 8.627 13.735 1.00 88.69 102 LYS A CA 1
ATOM 808 C C . LYS A 1 102 ? -2.240 7.186 13.734 1.00 88.69 102 LYS A C 1
ATOM 810 O O . LYS A 1 102 ? -3.048 6.275 13.557 1.00 88.69 102 LYS A O 1
ATOM 815 N N . PRO A 1 103 ? -0.937 6.952 13.966 1.00 88.75 103 PRO A N 1
ATOM 816 C CA . PRO A 1 103 ? -0.409 5.606 14.154 1.00 88.75 103 PRO A CA 1
ATOM 817 C C . PRO A 1 103 ? -1.025 4.941 15.381 1.00 88.75 103 PRO A C 1
ATOM 819 O O . PRO A 1 103 ? -0.980 5.507 16.473 1.00 88.75 103 PRO A O 1
ATOM 822 N N . ILE A 1 104 ? -1.577 3.745 15.191 1.00 89.69 104 ILE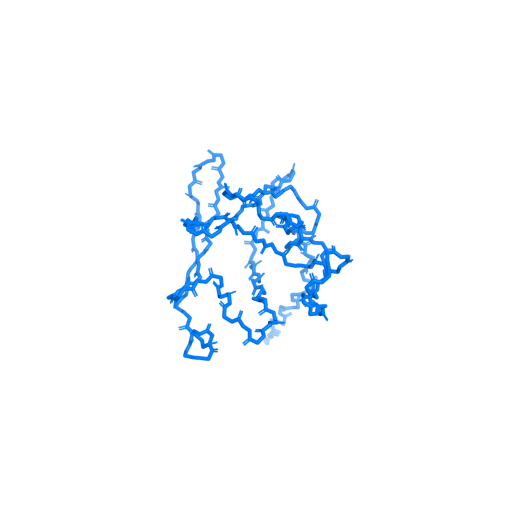 A N 1
ATOM 823 C CA . ILE A 1 104 ? -2.102 2.913 16.282 1.00 89.69 104 ILE A CA 1
ATOM 824 C C . ILE A 1 104 ? -1.299 1.627 16.467 1.00 89.69 104 ILE A C 1
ATOM 826 O O . ILE A 1 104 ? -1.187 1.140 17.587 1.00 89.69 104 ILE A O 1
ATOM 830 N N . GLU A 1 105 ? -0.684 1.113 15.401 1.00 85.62 105 GLU A N 1
ATOM 831 C CA . GLU A 1 105 ? 0.144 -0.089 15.459 1.00 85.62 105 GLU A CA 1
ATOM 832 C C . GLU A 1 105 ? 1.221 -0.054 14.374 1.00 85.62 105 GLU A C 1
ATOM 834 O O . GLU A 1 105 ? 1.036 0.538 13.308 1.00 85.62 105 GLU A O 1
ATOM 839 N N . PHE A 1 106 ? 2.363 -0.677 14.646 1.00 86.12 106 PHE A N 1
ATOM 840 C CA . PHE A 1 106 ? 3.445 -0.834 13.686 1.00 86.12 106 PHE A CA 1
ATOM 841 C C . PHE A 1 106 ? 4.015 -2.242 13.782 1.00 86.12 106 PHE A C 1
ATOM 843 O O . PHE A 1 106 ? 4.087 -2.836 14.855 1.00 86.12 106 PHE A O 1
ATOM 850 N N . ALA A 1 107 ? 4.465 -2.756 12.649 1.00 81.00 107 ALA A N 1
ATOM 851 C CA . ALA A 1 107 ? 5.175 -4.017 12.577 1.00 81.00 107 ALA A CA 1
ATOM 852 C C . ALA A 1 107 ? 6.296 -3.879 11.558 1.00 81.00 107 ALA A C 1
ATOM 854 O O . ALA A 1 107 ? 6.086 -3.387 10.450 1.00 81.00 107 ALA A O 1
ATOM 855 N N . SER A 1 108 ? 7.496 -4.309 11.926 1.00 83.12 108 SER A N 1
ATOM 856 C CA . SER A 1 108 ? 8.642 -4.297 11.028 1.00 83.12 108 SER A CA 1
ATOM 857 C C . SER A 1 108 ? 9.529 -5.509 11.250 1.00 83.12 108 SER A C 1
ATOM 859 O O . SER A 1 108 ? 9.542 -6.113 12.325 1.00 83.12 108 SER A O 1
ATOM 861 N N . ARG A 1 109 ? 10.267 -5.883 10.208 1.00 82.62 109 ARG A N 1
ATOM 862 C CA . ARG A 1 109 ? 11.322 -6.890 10.285 1.00 82.62 109 ARG A CA 1
ATOM 863 C C . ARG A 1 109 ? 12.447 -6.556 9.321 1.00 82.62 109 ARG A C 1
ATOM 865 O O . ARG A 1 109 ? 12.205 -6.045 8.228 1.00 82.62 109 ARG A O 1
ATOM 872 N N . ALA A 1 110 ? 13.665 -6.911 9.711 1.00 79.25 110 ALA A N 1
ATOM 873 C CA . ALA A 1 110 ? 14.778 -6.944 8.777 1.00 79.25 110 ALA A CA 1
ATOM 874 C C . ALA A 1 110 ? 14.533 -8.019 7.708 1.00 79.25 110 ALA A C 1
ATOM 876 O O . ALA A 1 110 ? 13.916 -9.059 7.979 1.00 79.25 110 ALA A O 1
ATOM 877 N N . LEU A 1 111 ? 15.025 -7.764 6.500 1.00 72.50 111 LEU A N 1
ATOM 878 C CA . LEU A 1 111 ? 15.091 -8.791 5.469 1.00 72.50 111 LEU A CA 1
ATOM 879 C C . LEU A 1 111 ? 16.180 -9.806 5.824 1.00 72.50 111 LEU A C 1
ATOM 881 O O . LEU A 1 111 ? 17.240 -9.454 6.349 1.00 72.50 111 LEU A O 1
ATOM 885 N N . THR A 1 112 ? 15.923 -11.077 5.541 1.00 76.94 112 THR A N 1
ATOM 886 C CA . THR A 1 112 ? 16.944 -12.126 5.618 1.00 76.94 112 THR A CA 1
ATOM 887 C C . THR A 1 112 ? 17.918 -12.011 4.446 1.00 76.94 112 THR A C 1
ATOM 889 O O . THR A 1 112 ? 17.603 -11.426 3.415 1.00 76.94 112 THR A O 1
ATOM 892 N N . GLU A 1 113 ? 19.094 -12.631 4.547 1.00 71.00 113 GLU A N 1
ATOM 893 C CA . GLU A 1 113 ? 20.094 -12.626 3.463 1.00 71.00 113 GLU A CA 1
ATOM 894 C C . GLU A 1 113 ? 19.584 -13.232 2.144 1.00 71.00 113 GLU A C 1
ATOM 896 O O . GLU A 1 113 ? 20.117 -12.937 1.080 1.00 71.00 113 GLU A O 1
ATOM 901 N N . THR A 1 114 ? 18.550 -14.078 2.200 1.00 68.44 114 THR A N 1
ATOM 902 C CA . THR A 1 114 ? 17.903 -14.625 0.994 1.00 68.44 114 THR A CA 1
ATOM 903 C C . THR A 1 114 ? 16.905 -13.638 0.384 1.00 68.44 114 THR A C 1
ATOM 905 O O . THR A 1 114 ? 16.680 -13.678 -0.816 1.00 68.44 114 THR A O 1
ATOM 908 N N . GLU A 1 115 ? 16.335 -12.739 1.190 1.00 67.12 115 GLU A N 1
ATOM 909 C CA . GLU A 1 115 ? 15.371 -11.719 0.754 1.00 67.12 115 GLU A CA 1
ATOM 910 C C . GLU A 1 115 ? 16.029 -10.399 0.327 1.00 67.12 115 GLU A C 1
ATOM 912 O O . GLU A 1 115 ? 15.361 -9.571 -0.275 1.00 67.12 115 GLU A O 1
ATOM 917 N N . LYS A 1 116 ? 17.315 -10.191 0.643 1.00 62.72 116 LYS A N 1
ATOM 918 C CA . LYS A 1 116 ? 18.117 -9.032 0.201 1.00 62.72 116 LYS A CA 1
ATOM 919 C C . LYS A 1 116 ? 18.820 -9.234 -1.158 1.00 62.72 116 LYS A C 1
ATOM 921 O O . LYS A 1 116 ? 19.640 -8.396 -1.535 1.00 62.72 116 LYS A O 1
ATOM 926 N N . ARG A 1 117 ? 18.663 -10.403 -1.792 1.00 51.25 117 ARG A N 1
ATOM 927 C CA . ARG A 1 117 ? 19.565 -10.911 -2.845 1.00 51.25 117 ARG A CA 1
ATOM 928 C C . ARG A 1 117 ? 19.113 -10.614 -4.269 1.00 51.25 117 ARG A C 1
ATOM 930 O O . ARG A 1 117 ? 17.982 -11.016 -4.598 1.00 51.25 117 ARG A O 1
#

Sequence (117 aa):
MPTSYYFFTGRNLALKQHTNQSSTFEPWHSSHAVDGKLDIPDHISSQAATCTRTKEGDTGWWGLTFSQPVDVYMFRIYNRINSERMDSSKDGLGAVLLQEGKPIEFASRALTETEKR

pLDDT: mean 77.14, std 15.44, range [36.81, 96.44]